Protein AF-A0AA41HH40-F1 (afdb_monomer_lite)

Secondary structure (DSSP, 8-state):
-------HHHHHHHHHHHHHHHT-S---TT--TTTTT--HHHHHHHHHHHHHHH-----HHHHHH---

Organism: NCBI:txid2849652

Structure (mmCIF, N/CA/C/O backbone):
data_AF-A0AA41HH40-F1
#
_entry.id   AF-A0AA41HH40-F1
#
loop_
_atom_site.group_PDB
_atom_site.id
_atom_site.type_symbol
_atom_site.label_atom_id
_atom_site.label_alt_id
_atom_site.label_comp_id
_atom_site.label_asym_id
_atom_site.label_entity_id
_atom_site.label_seq_id
_atom_site.pdbx_PDB_ins_code
_atom_site.Cartn_x
_atom_site.Cartn_y
_atom_site.Cartn_z
_atom_site.occupancy
_atom_site.B_iso_or_equiv
_atom_site.auth_seq_id
_atom_site.auth_comp_id
_atom_site.auth_asym_id
_atom_site.auth_atom_id
_atom_site.pdbx_PDB_model_num
ATOM 1 N N . ARG A 1 1 ? 11.967 -14.834 -5.825 1.00 58.88 1 ARG A N 1
ATOM 2 C CA . ARG A 1 1 ? 11.754 -15.774 -4.693 1.00 58.88 1 ARG A CA 1
ATOM 3 C C . ARG A 1 1 ? 10.623 -16.723 -5.080 1.00 58.88 1 ARG A C 1
ATOM 5 O O . ARG A 1 1 ? 9.942 -16.424 -6.051 1.00 58.88 1 ARG A O 1
ATOM 12 N N . ALA A 1 2 ? 10.479 -17.877 -4.426 1.00 74.12 2 ALA A N 1
ATOM 13 C CA . ALA A 1 2 ? 9.320 -18.737 -4.670 1.00 74.12 2 ALA A CA 1
ATOM 14 C C . ALA A 1 2 ? 8.065 -18.047 -4.118 1.00 74.12 2 ALA A C 1
ATOM 16 O O . ALA A 1 2 ? 8.138 -17.436 -3.054 1.00 74.12 2 ALA A O 1
ATOM 17 N N . TYR A 1 3 ? 6.961 -18.120 -4.857 1.00 81.31 3 TYR A N 1
ATOM 18 C CA . TYR A 1 3 ? 5.663 -17.630 -4.405 1.00 81.31 3 TYR A CA 1
ATOM 19 C C . TYR A 1 3 ? 5.287 -18.288 -3.074 1.00 81.31 3 TYR A C 1
ATOM 21 O O . TYR A 1 3 ? 5.371 -19.510 -2.935 1.00 81.31 3 TYR A O 1
ATOM 29 N N . GLU A 1 4 ? 4.838 -17.475 -2.125 1.00 87.81 4 GLU A N 1
ATOM 30 C CA . GLU A 1 4 ? 4.237 -17.937 -0.882 1.00 87.81 4 GLU A CA 1
ATOM 31 C C . GLU A 1 4 ? 2.906 -17.221 -0.703 1.00 87.81 4 GLU A C 1
ATOM 33 O O . GLU A 1 4 ? 2.848 -15.990 -0.743 1.00 87.81 4 GLU A O 1
ATOM 38 N N . ALA A 1 5 ? 1.836 -18.001 -0.564 1.00 87.69 5 ALA A N 1
ATOM 39 C CA . ALA A 1 5 ? 0.492 -17.460 -0.479 1.00 87.69 5 ALA A CA 1
ATOM 40 C C . ALA A 1 5 ? 0.336 -16.562 0.762 1.00 87.69 5 ALA A C 1
ATOM 42 O O . ALA A 1 5 ? 0.901 -16.891 1.810 1.00 87.69 5 ALA A O 1
ATOM 43 N N . PRO A 1 6 ? -0.429 -15.460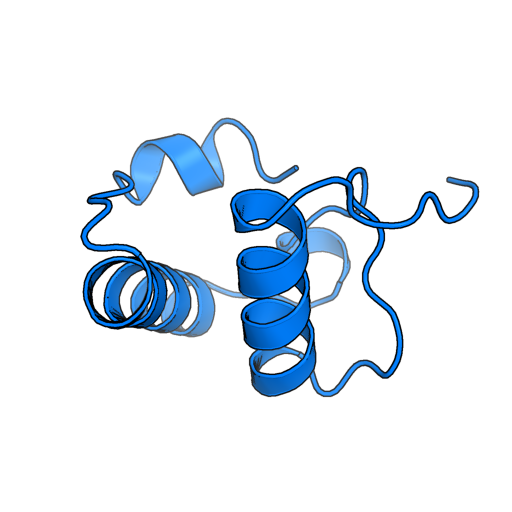 0.654 1.00 88.62 6 PRO A N 1
ATOM 44 C CA . PRO A 1 6 ? -0.827 -14.677 1.816 1.00 88.62 6 PRO A CA 1
ATOM 45 C C . PRO A 1 6 ? -1.558 -15.558 2.836 1.00 88.62 6 PRO A C 1
ATOM 47 O O . PRO A 1 6 ? -2.292 -16.476 2.466 1.00 88.62 6 PRO A O 1
ATOM 50 N N . GLN A 1 7 ? -1.327 -15.294 4.118 1.00 91.00 7 GLN A N 1
ATOM 51 C CA . GLN A 1 7 ? -1.888 -16.034 5.239 1.00 91.00 7 GLN A CA 1
ATOM 52 C C . GLN A 1 7 ? -2.711 -15.118 6.145 1.00 91.00 7 GLN A C 1
ATOM 54 O O . GLN A 1 7 ? -2.192 -14.197 6.777 1.00 91.00 7 GLN A O 1
ATOM 59 N N . GLY A 1 8 ? -3.997 -15.441 6.273 1.00 88.94 8 GLY A N 1
ATOM 60 C CA . GLY A 1 8 ? -4.921 -14.724 7.143 1.00 88.94 8 GLY A CA 1
ATOM 61 C C . GLY A 1 8 ? -5.499 -13.467 6.498 1.00 88.94 8 GLY A C 1
ATOM 62 O O . GLY A 1 8 ? -5.054 -13.004 5.450 1.00 88.94 8 GLY A O 1
ATOM 63 N N . GLU A 1 9 ? -6.505 -12.900 7.161 1.00 87.50 9 GLU A N 1
ATOM 64 C CA . GLU A 1 9 ? -7.377 -11.867 6.585 1.00 87.50 9 GLU A CA 1
ATOM 65 C C . GLU A 1 9 ? -6.617 -10.607 6.139 1.00 87.50 9 GLU A C 1
ATOM 67 O O . GLU A 1 9 ? -6.943 -10.010 5.115 1.00 87.50 9 GLU A O 1
ATOM 72 N N . ILE A 1 10 ? -5.574 -10.215 6.881 1.00 85.88 10 ILE A N 1
ATOM 73 C CA . ILE A 1 10 ? -4.786 -9.010 6.585 1.00 85.88 10 ILE A CA 1
ATOM 74 C C . ILE A 1 10 ? -3.923 -9.208 5.335 1.00 85.88 10 ILE A C 1
ATOM 76 O O . ILE A 1 10 ? -3.955 -8.364 4.439 1.00 85.88 10 ILE A O 1
ATOM 80 N N . GLU A 1 11 ? -3.157 -10.302 5.257 1.00 88.94 11 GLU A N 1
ATOM 81 C CA . GLU A 1 11 ? -2.289 -10.564 4.101 1.00 88.94 11 GLU A CA 1
ATOM 82 C C . GLU A 1 11 ? -3.121 -10.817 2.836 1.00 88.94 11 GLU A C 1
ATOM 84 O O . GLU A 1 11 ? -2.746 -10.365 1.756 1.00 88.94 11 GLU A O 1
ATOM 89 N N . GLU A 1 12 ? -4.271 -11.488 2.960 1.00 90.56 12 GLU A N 1
ATOM 90 C CA . GLU A 1 12 ? -5.191 -11.732 1.844 1.00 90.56 12 GLU A CA 1
ATOM 91 C C . GLU A 1 12 ? -5.792 -10.426 1.309 1.00 90.56 12 GLU A C 1
ATOM 93 O O . GLU A 1 12 ? -5.774 -10.184 0.098 1.00 90.56 12 GLU A O 1
ATOM 98 N N . ALA A 1 13 ? -6.259 -9.543 2.198 1.00 89.00 13 ALA A N 1
ATOM 99 C CA . ALA A 1 13 ? -6.760 -8.229 1.808 1.00 89.00 13 ALA A CA 1
ATOM 100 C C . ALA A 1 13 ? -5.662 -7.367 1.166 1.00 89.00 13 ALA A C 1
ATOM 102 O O . ALA A 1 13 ? -5.905 -6.704 0.155 1.00 89.00 13 ALA A O 1
ATOM 103 N N . LEU A 1 14 ? -4.442 -7.400 1.713 1.00 87.38 14 LEU A N 1
ATOM 104 C CA . LEU A 1 14 ? -3.294 -6.692 1.150 1.00 87.38 14 LEU A CA 1
ATOM 105 C C . LEU A 1 14 ? -2.969 -7.202 -0.259 1.00 87.38 14 LEU A C 1
ATOM 107 O O . LEU A 1 14 ? -2.868 -6.400 -1.189 1.00 87.38 14 LEU A O 1
ATOM 111 N N . ALA A 1 15 ? -2.870 -8.522 -0.428 1.00 91.19 15 ALA A N 1
ATOM 112 C CA . ALA A 1 15 ? -2.608 -9.153 -1.712 1.00 91.19 15 ALA A CA 1
ATOM 113 C C . ALA A 1 15 ? -3.686 -8.798 -2.743 1.00 91.19 15 ALA A C 1
ATOM 115 O O . ALA A 1 15 ? -3.340 -8.470 -3.875 1.00 91.19 15 ALA A O 1
ATOM 116 N N . GLN A 1 16 ? -4.967 -8.777 -2.362 1.00 91.00 16 GLN A N 1
ATOM 117 C CA . GLN A 1 16 ? -6.049 -8.375 -3.264 1.00 91.00 16 GLN A CA 1
ATOM 118 C C . GLN A 1 16 ? -5.911 -6.914 -3.712 1.00 91.00 16 GLN A C 1
ATOM 120 O O . GLN A 1 16 ? -6.005 -6.616 -4.902 1.00 91.00 16 GLN A O 1
ATOM 125 N N . ILE A 1 17 ? -5.625 -5.994 -2.784 1.00 90.50 17 ILE A N 1
ATOM 126 C CA . ILE A 1 17 ? -5.416 -4.583 -3.132 1.00 90.50 17 ILE A CA 1
ATOM 127 C C . ILE A 1 17 ? -4.208 -4.435 -4.069 1.00 90.50 17 ILE A C 1
ATOM 129 O O . ILE A 1 17 ? -4.243 -3.635 -5.004 1.00 90.50 17 ILE A O 1
ATOM 133 N N . TRP A 1 18 ? -3.140 -5.201 -3.843 1.00 91.19 18 TRP A N 1
ATOM 134 C CA . TRP A 1 18 ? -1.955 -5.180 -4.699 1.00 91.19 18 TRP A CA 1
ATOM 135 C C . TRP A 1 18 ? -2.239 -5.728 -6.093 1.00 91.19 18 TRP A C 1
ATOM 137 O O . TRP A 1 18 ? -1.809 -5.114 -7.065 1.00 91.19 18 TRP A O 1
ATOM 147 N N . GLN A 1 19 ? -2.988 -6.827 -6.204 1.00 92.00 19 GLN A N 1
ATOM 148 C CA . GLN A 1 19 ? -3.427 -7.380 -7.489 1.00 92.00 19 GLN A CA 1
ATOM 149 C C . GLN A 1 19 ? -4.218 -6.341 -8.290 1.00 92.00 19 GLN A C 1
ATOM 151 O O . GLN A 1 19 ? -3.917 -6.117 -9.461 1.00 92.00 19 GLN A O 1
ATOM 156 N N . ASP A 1 20 ? -5.152 -5.641 -7.642 1.00 91.81 20 ASP A N 1
ATOM 157 C CA . ASP A 1 20 ? -5.964 -4.601 -8.279 1.00 91.81 20 ASP A CA 1
ATOM 158 C C . ASP A 1 20 ? -5.129 -3.401 -8.748 1.00 91.81 20 ASP A C 1
ATOM 160 O O . ASP A 1 20 ? -5.405 -2.816 -9.795 1.00 91.81 20 ASP A O 1
ATOM 164 N N . LEU A 1 21 ? -4.135 -2.995 -7.952 1.00 91.19 21 LEU A N 1
ATOM 165 C CA . LEU A 1 21 ? -3.286 -1.848 -8.265 1.00 91.19 21 LEU A CA 1
ATOM 166 C C . LEU A 1 21 ? -2.274 -2.188 -9.365 1.00 91.19 21 LEU A C 1
ATOM 168 O O . LEU A 1 21 ? -2.123 -1.420 -10.312 1.00 91.19 21 LEU A O 1
ATOM 172 N N . LEU A 1 22 ? -1.577 -3.317 -9.237 1.00 90.06 22 LEU A N 1
ATOM 173 C CA . LEU A 1 22 ? -0.488 -3.734 -10.129 1.00 90.06 22 LEU A CA 1
ATOM 174 C C . LEU A 1 22 ? -0.990 -4.464 -11.385 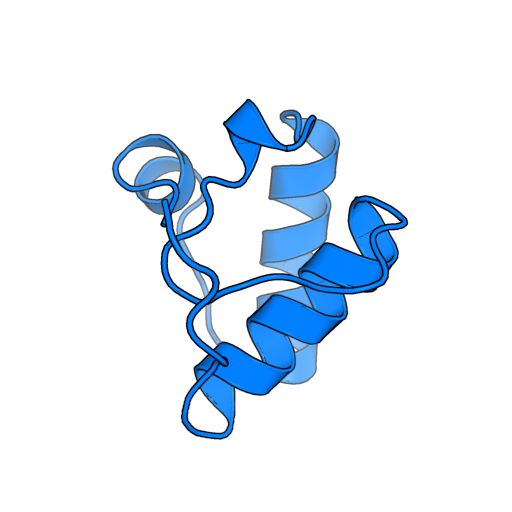1.00 90.06 22 LEU A C 1
ATOM 176 O O . LEU A 1 22 ? -0.225 -4.644 -12.329 1.00 90.06 22 LEU A O 1
ATOM 180 N N . GLY A 1 23 ? -2.257 -4.891 -11.413 1.00 91.06 23 GLY A N 1
ATOM 181 C CA . GLY A 1 23 ? -2.816 -5.695 -12.502 1.00 91.06 23 GLY A CA 1
ATOM 182 C C . GLY A 1 23 ? -2.222 -7.105 -12.573 1.00 91.06 23 GLY A C 1
ATOM 183 O O . GLY A 1 23 ? -2.142 -7.690 -13.653 1.00 91.06 23 GLY A O 1
ATOM 184 N N . LEU A 1 24 ? -1.762 -7.638 -11.439 1.00 89.94 24 LEU A N 1
ATOM 185 C CA . LEU A 1 24 ? -1.127 -8.952 -11.341 1.00 89.94 24 LEU A CA 1
ATOM 186 C C . LEU A 1 24 ? -2.135 -9.996 -10.863 1.00 89.94 24 LEU A C 1
ATOM 188 O O . LEU A 1 24 ? -2.940 -9.728 -9.982 1.00 89.94 24 LEU A O 1
ATOM 192 N N . ALA A 1 25 ? -2.069 -11.206 -11.421 1.00 86.56 25 ALA A N 1
ATOM 193 C CA . ALA A 1 25 ? -2.967 -12.300 -11.040 1.00 86.56 25 ALA A CA 1
ATOM 194 C C . ALA A 1 25 ? -2.581 -12.968 -9.708 1.00 86.56 25 ALA A C 1
ATOM 196 O O . ALA A 1 25 ? -3.387 -13.677 -9.113 1.00 86.56 25 ALA A O 1
ATOM 197 N N . GLN A 1 26 ? -1.334 -12.794 -9.268 1.00 87.44 26 GLN A N 1
ATOM 198 C CA . GLN A 1 26 ? -0.801 -13.448 -8.083 1.00 87.44 26 GLN A CA 1
ATOM 199 C C . GLN A 1 26 ? 0.211 -12.529 -7.399 1.00 87.44 26 GLN A C 1
ATOM 201 O O . GLN A 1 26 ? 1.121 -12.020 -8.048 1.00 87.44 26 GLN A O 1
ATOM 206 N N . ILE A 1 27 ? 0.028 -12.341 -6.092 1.00 90.12 27 ILE A N 1
ATOM 207 C CA . ILE A 1 27 ? 0.930 -11.616 -5.192 1.00 90.12 27 ILE A CA 1
ATOM 208 C C . ILE A 1 27 ? 1.222 -12.558 -4.028 1.00 90.12 27 ILE A C 1
ATOM 210 O O . ILE A 1 27 ? 0.291 -13.084 -3.410 1.00 90.12 27 ILE A O 1
ATOM 214 N N . GLY A 1 28 ? 2.495 -12.823 -3.773 1.00 89.31 28 GLY A N 1
ATOM 215 C CA . GLY A 1 28 ? 2.962 -13.548 -2.604 1.00 89.31 28 GLY A CA 1
ATOM 216 C C . GLY A 1 28 ? 3.260 -12.609 -1.439 1.00 89.31 28 GLY A C 1
ATOM 217 O O . GLY A 1 28 ? 3.598 -11.445 -1.628 1.00 89.31 28 GLY A O 1
ATOM 218 N N . ARG A 1 29 ? 3.204 -13.136 -0.215 1.00 87.00 29 ARG A N 1
ATOM 219 C CA . ARG A 1 29 ? 3.456 -12.376 1.028 1.00 87.00 29 ARG A CA 1
ATOM 220 C C . ARG A 1 29 ? 4.886 -11.843 1.192 1.00 87.00 29 ARG A C 1
ATOM 222 O O . ARG A 1 29 ? 5.172 -11.102 2.117 1.00 87.00 29 ARG A O 1
ATOM 229 N N . HIS A 1 30 ? 5.809 -12.311 0.356 1.00 86.69 30 HIS A N 1
ATOM 230 C CA . HIS A 1 30 ? 7.223 -11.930 0.375 1.00 86.69 30 HIS A CA 1
ATOM 231 C C . HIS A 1 30 ? 7.631 -11.154 -0.884 1.00 86.69 30 HIS A C 1
ATOM 233 O O . HIS A 1 30 ? 8.833 -10.957 -1.113 1.00 86.69 30 HIS A O 1
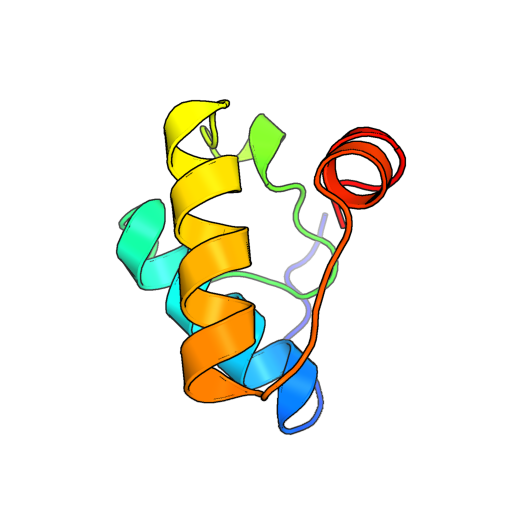ATOM 239 N N . ASP A 1 31 ? 6.655 -10.788 -1.720 1.00 86.81 31 ASP A N 1
ATOM 240 C CA . ASP A 1 31 ? 6.897 -10.009 -2.922 1.00 86.81 31 ASP A CA 1
ATOM 241 C C . ASP A 1 31 ? 7.023 -8.527 -2.576 1.00 86.81 31 ASP A C 1
ATOM 243 O O . ASP A 1 31 ? 6.330 -8.002 -1.710 1.00 86.81 31 ASP A O 1
ATOM 247 N N . HIS A 1 32 ? 7.925 -7.840 -3.272 1.00 85.75 32 HIS A N 1
ATOM 248 C CA . HIS A 1 32 ? 8.219 -6.441 -2.992 1.00 85.75 32 HIS A CA 1
ATOM 249 C C . HIS A 1 32 ? 7.391 -5.526 -3.885 1.00 85.75 32 HIS A C 1
ATOM 251 O O . HIS A 1 32 ? 7.495 -5.597 -5.112 1.00 85.75 32 HIS A O 1
ATOM 257 N N . PHE A 1 33 ? 6.631 -4.608 -3.285 1.00 85.94 33 PHE A N 1
ATOM 258 C CA . PHE A 1 33 ? 5.716 -3.716 -4.013 1.00 85.94 33 PHE A CA 1
ATOM 259 C C . PHE A 1 33 ? 6.393 -2.973 -5.174 1.00 85.94 33 PHE A C 1
ATOM 261 O O . PHE A 1 33 ? 5.884 -2.933 -6.295 1.00 85.94 33 PHE A O 1
ATOM 268 N N . PHE A 1 34 ? 7.566 -2.393 -4.910 1.00 84.62 34 PHE A N 1
ATOM 269 C CA . PHE A 1 34 ? 8.299 -1.582 -5.883 1.00 84.62 34 PHE A CA 1
ATOM 270 C C . PHE A 1 34 ? 9.007 -2.428 -6.948 1.00 84.62 34 PHE A C 1
ATOM 272 O O . PHE A 1 34 ? 9.116 -1.992 -8.091 1.00 84.62 34 PHE A O 1
ATOM 279 N N . GLU A 1 35 ? 9.448 -3.647 -6.614 1.00 86.12 35 GLU A N 1
ATOM 280 C CA . GLU A 1 35 ? 10.052 -4.560 -7.600 1.00 86.12 35 GLU A CA 1
ATOM 281 C C . GLU A 1 35 ? 9.012 -5.070 -8.606 1.00 86.12 35 GLU A C 1
ATOM 283 O O . GLU A 1 35 ? 9.344 -5.344 -9.757 1.00 86.12 35 GLU A O 1
ATOM 288 N N . MET A 1 36 ? 7.743 -5.133 -8.196 1.00 85.88 36 MET A N 1
ATOM 289 C CA . MET A 1 36 ? 6.616 -5.516 -9.050 1.00 85.88 36 MET A CA 1
ATOM 290 C C . MET A 1 36 ? 6.057 -4.371 -9.909 1.00 85.88 36 MET A C 1
ATOM 292 O O . MET A 1 36 ? 5.073 -4.564 -10.619 1.00 85.88 36 MET A O 1
ATOM 296 N N . GLY A 1 37 ? 6.676 -3.186 -9.874 1.00 86.31 37 GLY A N 1
ATOM 297 C CA . GLY A 1 37 ? 6.249 -2.019 -10.654 1.00 86.31 37 GLY A CA 1
ATOM 298 C C . GLY A 1 37 ? 5.379 -1.020 -9.887 1.00 86.31 37 GLY A C 1
ATOM 299 O O . GLY A 1 37 ? 4.894 -0.054 -10.477 1.00 86.31 37 GLY A O 1
ATOM 300 N N . GLY A 1 38 ? 5.206 -1.210 -8.577 1.00 89.00 38 GLY A N 1
ATOM 301 C CA . GLY A 1 38 ? 4.551 -0.239 -7.709 1.00 89.00 38 GLY A CA 1
ATOM 302 C C . GLY A 1 38 ? 5.320 1.081 -7.650 1.00 89.00 38 GLY A C 1
ATOM 303 O O . GLY A 1 38 ? 6.549 1.112 -7.642 1.00 89.00 38 GLY A O 1
ATOM 304 N N . HIS 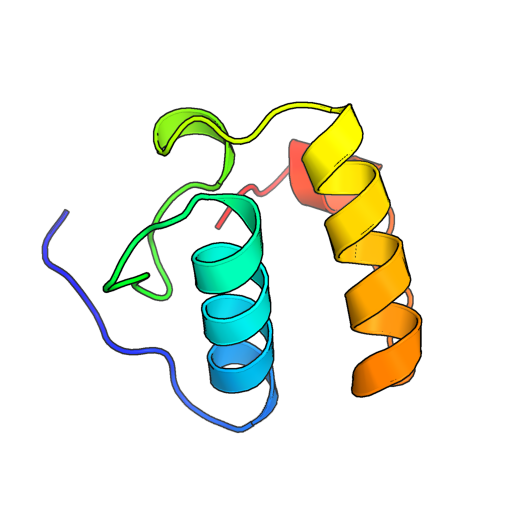A 1 39 ? 4.598 2.199 -7.591 1.00 88.19 39 HIS A N 1
ATOM 305 C CA . HIS A 1 39 ? 5.185 3.538 -7.488 1.00 88.19 39 HIS A CA 1
ATOM 306 C C . HIS A 1 39 ? 4.438 4.418 -6.480 1.00 88.19 39 HIS A C 1
ATOM 308 O O . HIS A 1 39 ? 3.391 4.044 -5.953 1.00 88.19 39 HIS A O 1
ATOM 314 N N . SER A 1 40 ? 4.951 5.624 -6.216 1.00 85.62 40 SER A N 1
ATOM 315 C CA . SER A 1 40 ? 4.499 6.485 -5.110 1.00 85.62 40 SER A CA 1
ATOM 316 C C . SER A 1 40 ? 2.993 6.769 -5.105 1.00 85.62 40 SER A C 1
ATOM 318 O O . SER A 1 40 ? 2.362 6.701 -4.055 1.00 85.62 40 SER A O 1
ATOM 320 N N . LEU A 1 41 ? 2.387 7.036 -6.268 1.00 90.19 41 LEU A N 1
ATOM 321 C CA . LEU A 1 41 ? 0.934 7.224 -6.363 1.00 90.19 41 LEU A CA 1
ATOM 322 C C . LEU A 1 41 ? 0.152 5.956 -5.974 1.00 90.19 41 LEU A C 1
ATOM 324 O O . LEU A 1 41 ? -0.864 6.058 -5.292 1.00 90.19 41 LEU A O 1
ATOM 328 N N . MET A 1 42 ? 0.631 4.771 -6.358 1.00 91.56 42 MET A N 1
ATOM 329 C CA . MET A 1 42 ? -0.007 3.505 -5.988 1.00 91.56 42 MET A CA 1
ATOM 330 C C . MET A 1 42 ? 0.173 3.212 -4.498 1.00 91.56 42 MET A C 1
ATOM 332 O O . MET A 1 42 ? -0.765 2.740 -3.873 1.00 91.56 42 MET A O 1
ATOM 336 N N . ALA A 1 43 ? 1.317 3.566 -3.904 1.00 87.88 43 ALA A N 1
ATOM 337 C CA . ALA A 1 43 ? 1.5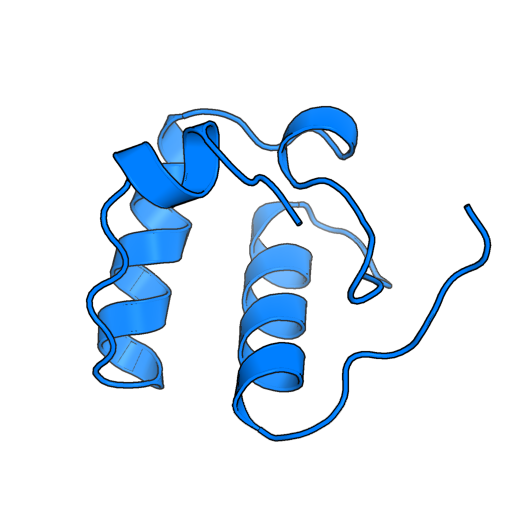27 3.461 -2.458 1.00 87.88 43 ALA A CA 1
ATOM 338 C C . ALA A 1 43 ? 0.539 4.341 -1.667 1.00 87.88 43 ALA A C 1
ATOM 340 O O . ALA A 1 43 ? -0.010 3.914 -0.654 1.00 87.88 43 ALA A O 1
ATOM 341 N N . VAL A 1 44 ? 0.249 5.554 -2.154 1.00 89.81 44 VAL A N 1
ATOM 342 C CA . VAL A 1 44 ? -0.777 6.426 -1.553 1.00 89.81 44 VAL A CA 1
ATOM 343 C C . VAL A 1 44 ? -2.173 5.809 -1.687 1.00 89.81 44 VAL A C 1
ATOM 345 O O . VAL A 1 44 ? -2.935 5.792 -0.719 1.00 89.81 44 VAL A O 1
ATOM 348 N N . GLN A 1 45 ? -2.508 5.261 -2.861 1.00 90.44 45 GLN A N 1
ATOM 349 C CA . GLN A 1 45 ? -3.785 4.568 -3.074 1.00 90.44 45 GLN A CA 1
ATOM 350 C C . GLN A 1 45 ? -3.920 3.324 -2.187 1.00 90.44 45 GLN A C 1
ATOM 352 O O . GLN A 1 45 ? -4.990 3.081 -1.634 1.00 90.44 45 GLN A O 1
ATOM 357 N N . LEU A 1 46 ? -2.835 2.573 -2.014 1.00 89.25 46 LEU A N 1
ATOM 358 C CA . LEU A 1 46 ? -2.756 1.397 -1.159 1.00 89.25 46 LEU A CA 1
ATOM 359 C C . LEU A 1 46 ? -3.064 1.746 0.301 1.00 89.25 46 LEU A C 1
ATOM 361 O O . LEU A 1 46 ? -3.969 1.152 0.880 1.00 89.25 46 LEU A O 1
ATOM 365 N N . VAL A 1 47 ? -2.395 2.754 0.871 1.00 87.69 47 VAL A N 1
ATOM 366 C CA . VAL A 1 47 ? -2.654 3.199 2.255 1.00 87.69 47 VAL A CA 1
ATOM 367 C C . VAL A 1 47 ? -4.096 3.682 2.431 1.00 87.69 47 VAL A C 1
ATOM 369 O O . VAL A 1 47 ? -4.742 3.353 3.425 1.00 87.69 47 VAL A O 1
ATOM 372 N N . SER A 1 48 ? -4.640 4.407 1.448 1.00 89.62 48 SER A N 1
ATOM 373 C CA . SER A 1 48 ? -6.043 4.833 1.480 1.00 89.62 48 SER A CA 1
ATOM 374 C C . SER A 1 48 ? -7.015 3.647 1.490 1.00 89.62 48 SER A C 1
ATOM 376 O O . SER A 1 48 ? -8.002 3.680 2.221 1.00 89.62 48 SER A O 1
ATOM 378 N N . ARG A 1 49 ? -6.755 2.604 0.692 1.00 89.19 49 ARG A N 1
ATOM 379 C CA . ARG A 1 49 ? -7.599 1.400 0.626 1.00 89.19 49 ARG A CA 1
ATOM 380 C C . ARG A 1 49 ? -7.477 0.542 1.882 1.00 89.19 49 ARG A C 1
ATOM 382 O O . ARG A 1 49 ? -8.495 0.084 2.383 1.00 89.19 49 ARG A O 1
ATOM 389 N N . LEU A 1 50 ? -6.272 0.381 2.428 1.00 86.94 50 LEU A N 1
ATOM 390 C CA . LEU A 1 50 ? -6.050 -0.336 3.689 1.00 86.94 50 LEU A CA 1
ATOM 391 C C . LEU A 1 50 ? -6.836 0.296 4.837 1.00 86.94 50 LEU A C 1
ATOM 393 O O . LEU A 1 50 ? -7.513 -0.411 5.577 1.00 86.94 50 LEU A O 1
ATOM 397 N N . ARG A 1 51 ? -6.844 1.628 4.919 1.00 86.94 51 ARG A N 1
ATOM 398 C CA . ARG A 1 51 ? -7.665 2.344 5.896 1.00 86.94 51 ARG A CA 1
ATOM 399 C C . ARG A 1 51 ? -9.163 2.105 5.695 1.00 86.94 51 ARG A C 1
ATOM 401 O O . ARG A 1 51 ? -9.893 1.995 6.667 1.00 86.94 51 ARG A O 1
ATOM 408 N N . GLN A 1 52 ? -9.641 2.038 4.455 1.00 87.56 52 GLN A N 1
ATOM 409 C CA . GLN A 1 52 ? -11.066 1.822 4.176 1.00 87.56 52 GLN A CA 1
ATOM 410 C C . GLN A 1 52 ? -11.527 0.381 4.418 1.00 87.56 52 GLN A C 1
ATOM 412 O O . GLN A 1 52 ? -12.663 0.179 4.834 1.00 87.56 52 GLN A O 1
ATOM 417 N N . VAL A 1 53 ? -10.677 -0.604 4.117 1.00 85.56 53 VAL A N 1
ATOM 418 C CA . VAL A 1 53 ? -11.032 -2.032 4.161 1.00 85.56 53 VAL A CA 1
ATOM 419 C C . VAL A 1 53 ? -10.739 -2.645 5.527 1.00 85.56 53 VAL A C 1
ATOM 421 O O . VAL A 1 53 ? -11.531 -3.443 6.015 1.00 85.56 53 VAL A O 1
ATOM 424 N N . LEU A 1 54 ? -9.610 -2.279 6.137 1.00 81.25 54 LEU A N 1
ATOM 425 C CA . LEU A 1 54 ? -9.109 -2.901 7.364 1.00 81.25 54 LEU A CA 1
ATOM 426 C C . LEU A 1 54 ? -9.170 -1.971 8.584 1.00 81.25 54 LEU A C 1
ATOM 428 O O . LEU A 1 54 ? -8.841 -2.412 9.678 1.00 81.25 54 LEU A O 1
ATOM 432 N N . ASP A 1 55 ? -9.546 -0.698 8.412 1.00 84.50 55 ASP A N 1
ATOM 433 C CA . ASP A 1 55 ? -9.457 0.347 9.452 1.00 84.50 55 ASP A CA 1
ATOM 434 C C . ASP A 1 55 ? -8.037 0.490 10.046 1.00 84.50 55 ASP A C 1
ATOM 436 O O . ASP A 1 55 ? -7.833 0.931 11.175 1.00 84.50 55 ASP A O 1
ATOM 440 N N . VAL A 1 56 ? -7.020 0.114 9.257 1.00 80.31 56 VAL A N 1
ATOM 441 C CA . VAL A 1 56 ? -5.604 0.188 9.633 1.00 80.31 56 VAL A CA 1
ATOM 442 C C . VAL A 1 56 ? -4.959 1.406 8.979 1.00 80.31 56 VAL A C 1
ATOM 444 O O . VAL A 1 56 ? -4.962 1.553 7.755 1.00 80.31 56 VAL A O 1
ATOM 447 N N . GLU A 1 57 ? -4.335 2.262 9.789 1.00 76.81 57 GLU A N 1
ATOM 448 C CA . GLU A 1 57 ? -3.444 3.311 9.293 1.00 76.81 57 GLU A CA 1
ATOM 449 C C . GLU A 1 57 ? -2.010 2.783 9.186 1.00 76.81 57 GLU A C 1
ATOM 451 O O . GLU A 1 57 ? -1.327 2.575 10.187 1.00 76.81 57 GLU A O 1
ATOM 456 N N . VAL A 1 58 ? -1.541 2.600 7.949 1.00 77.31 58 VAL A N 1
ATOM 457 C CA . VAL A 1 58 ? -0.140 2.274 7.659 1.00 77.31 58 VAL A CA 1
ATOM 458 C C . VAL A 1 58 ? 0.594 3.557 7.264 1.00 77.31 58 VAL A C 1
ATOM 460 O O . VAL A 1 58 ? 0.247 4.173 6.250 1.00 77.31 58 VAL A O 1
ATOM 463 N N . PRO A 1 59 ? 1.617 3.995 8.017 1.00 76.19 59 PRO A N 1
ATOM 464 C CA . PRO A 1 59 ? 2.428 5.134 7.621 1.00 76.19 59 PRO A CA 1
ATOM 465 C C . PRO A 1 59 ? 3.131 4.843 6.295 1.00 76.19 59 PRO A C 1
ATOM 467 O O . PRO A 1 59 ? 3.848 3.856 6.164 1.00 76.19 59 PRO A O 1
ATOM 470 N N . LEU A 1 60 ? 3.002 5.748 5.320 1.00 73.31 60 LEU A N 1
ATOM 471 C CA . LEU A 1 60 ? 3.639 5.601 4.004 1.00 73.31 60 LEU A CA 1
ATOM 472 C C . LEU A 1 60 ? 5.156 5.349 4.124 1.00 73.31 60 LEU A C 1
ATOM 474 O O . LEU A 1 60 ? 5.729 4.588 3.353 1.00 73.31 60 LEU A O 1
ATOM 478 N N . ARG A 1 61 ? 5.801 5.962 5.128 1.00 75.50 61 ARG A N 1
ATOM 479 C CA . ARG A 1 61 ? 7.230 5.780 5.428 1.00 75.50 61 ARG A CA 1
ATOM 480 C C . ARG A 1 61 ? 7.586 4.323 5.750 1.00 75.50 61 ARG A C 1
ATOM 482 O O . ARG A 1 61 ? 8.678 3.894 5.405 1.00 75.50 61 ARG A O 1
ATOM 489 N N . ASP A 1 62 ? 6.682 3.589 6.398 1.00 77.38 62 ASP A N 1
ATOM 490 C CA . ASP A 1 62 ? 6.923 2.215 6.833 1.00 77.38 62 ASP A CA 1
ATOM 491 C C . ASP A 1 62 ? 6.857 1.290 5.610 1.00 77.38 62 ASP A C 1
A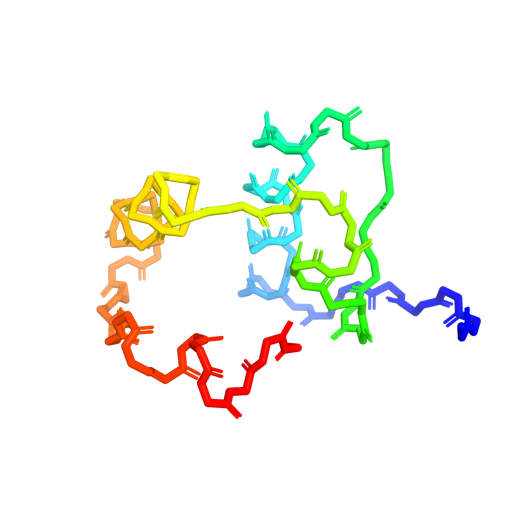TOM 493 O O . ASP A 1 62 ? 7.692 0.404 5.469 1.00 77.38 62 ASP A O 1
ATOM 497 N N . LEU A 1 63 ? 5.980 1.605 4.649 1.00 72.81 63 LEU A N 1
ATOM 498 C CA . LEU A 1 63 ? 5.896 0.933 3.350 1.00 72.81 63 LEU A CA 1
ATOM 499 C C . LEU A 1 63 ? 7.156 1.131 2.492 1.00 72.81 63 LEU A C 1
ATOM 501 O O . LEU A 1 63 ? 7.584 0.227 1.782 1.00 72.81 63 LEU A O 1
ATOM 505 N N . PHE A 1 64 ? 7.781 2.309 2.568 1.00 69.00 64 PHE A N 1
ATOM 506 C CA . PHE A 1 64 ? 9.079 2.553 1.928 1.00 69.00 64 PHE A CA 1
ATOM 507 C C . PHE A 1 64 ? 10.248 1.901 2.678 1.00 69.00 64 PHE A C 1
ATOM 509 O O . PHE A 1 64 ? 11.234 1.526 2.049 1.00 69.00 64 PHE A O 1
ATOM 516 N N . ALA A 1 65 ? 10.164 1.786 4.005 1.00 70.94 65 ALA A N 1
ATOM 517 C CA . ALA A 1 65 ? 11.212 1.183 4.824 1.00 70.94 65 ALA A CA 1
ATOM 518 C C . ALA A 1 65 ? 11.216 -0.352 4.739 1.00 70.94 65 ALA A C 1
ATOM 520 O O . ALA A 1 65 ? 12.282 -0.961 4.816 1.00 70.94 65 ALA A O 1
ATOM 521 N N . GLN A 1 66 ? 10.040 -0.967 4.589 1.00 69.94 66 GLN A N 1
ATOM 522 C CA . GLN A 1 66 ? 9.843 -2.412 4.487 1.00 69.94 66 GLN A CA 1
ATOM 523 C C . GLN A 1 66 ? 8.768 -2.710 3.427 1.00 69.94 66 GLN A C 1
ATOM 525 O O . GLN A 1 66 ? 7.586 -2.768 3.752 1.00 69.94 66 GLN A O 1
ATOM 530 N N . PRO A 1 67 ? 9.153 -2.868 2.147 1.00 61.31 67 PRO A N 1
ATOM 531 C CA . PRO A 1 67 ? 8.211 -3.040 1.040 1.00 61.31 67 PRO A CA 1
ATOM 532 C C . PRO A 1 67 ? 7.684 -4.478 0.853 1.00 61.31 67 PRO A C 1
ATOM 534 O O . PRO A 1 67 ? 7.253 -4.798 -0.257 1.00 61.31 67 PRO A O 1
ATOM 537 N N . THR A 1 68 ? 7.728 -5.319 1.896 1.00 61.62 68 THR A N 1
ATOM 538 C CA . THR A 1 68 ? 7.249 -6.719 1.925 1.00 61.62 68 THR A CA 1
ATOM 539 C C . THR A 1 68 ? 6.078 -6.884 2.870 1.00 61.62 68 THR A C 1
ATOM 541 O O . THR A 1 68 ? 6.235 -6.415 4.021 1.00 61.62 68 THR A O 1
#

Radius of gyration: 11.01 Å; chains: 1; bounding box: 23×26×22 Å

Sequence (68 aa):
RAYEAPQGEIEEALAQIWQDLLGLAQIGRHDHFFEMGGHSLMAVQLVSRLRQVLDVEVPLRDLFAQPT

Foldseek 3Di:
DDAAAQDDDLRPQLQVLLCVLLVDPGDGPQDFSVVSPHDDVSLVVSQVVCCVPVVDRDPSVVCVVDRD

pLDDT: mean 84.56, std 7.75, range [58.88, 92.0]

InterPro domains:
  IPR006162 Phosphopantetheine attachment site [PS00012] (35-50)
  IPR009081 Phosphopantetheine binding ACP domain [PF00550] (12-68)
  IPR009081 Phosphopantetheine binding ACP domain [PS50075] (5-68)
  IPR020806 Polyketide synthase-like, phosphopantetheine-binding domain [SM00823] (11-63)